Protein AF-H0QXB8-F1 (afdb_monomer)

Foldseek 3Di:
DDKDFLQPQDLQDNVPDRDPDLQGIWDDDPVLVCCVVPHLKHKDWDQDPVRDTWIWIAHPVRDIDTDPTHSCCVVPVVCVPDDDDDPPPPDDDPNDPPDPDDPDDDPVRVSSVVRVVVRVVNVVVVVVCCVVCVPVVVVVVVVVVVVVVVDDDDD

Nearest PDB structures (foldseek):
  2x5c-assembly2_B  TM=6.690E-01  e=2.279E+00  Pyrobaculum spherical virus
  7tdz-assembly1_r  TM=3.781E-01  e=2.580E+00  Xenopus laevis

Structure (mmCIF, N/CA/C/O backbone):
data_AF-H0QXB8-F1
#
_entry.id   AF-H0QXB8-F1
#
loop_
_atom_site.group_PDB
_atom_site.id
_atom_site.type_symbol
_atom_site.label_atom_id
_atom_site.label_alt_id
_atom_site.label_comp_id
_atom_site.label_asym_id
_atom_site.label_entity_id
_atom_site.label_seq_id
_atom_site.pdbx_PDB_ins_code
_atom_site.Cartn_x
_atom_site.Cartn_y
_atom_site.Cartn_z
_atom_site.occupancy
_atom_site.B_iso_or_equiv
_atom_site.auth_seq_id
_atom_site.auth_comp_id
_atom_site.auth_asym_id
_atom_site.auth_atom_id
_atom_site.pdbx_PDB_model_num
ATOM 1 N N . CYS A 1 1 ? -0.992 -18.127 2.510 1.00 77.44 1 CYS A N 1
ATOM 2 C CA . CYS A 1 1 ? -0.711 -16.681 2.431 1.00 77.44 1 CYS A CA 1
ATOM 3 C C . CYS A 1 1 ? 0.101 -16.424 1.177 1.00 77.44 1 CYS A C 1
ATOM 5 O O . CYS A 1 1 ? 0.873 -17.300 0.806 1.00 77.44 1 CYS A O 1
ATOM 7 N N . ASP A 1 2 ? -0.077 -15.262 0.561 1.00 85.81 2 ASP A N 1
ATOM 8 C CA . ASP A 1 2 ? 0.661 -14.831 -0.625 1.00 85.81 2 ASP A CA 1
ATOM 9 C C . ASP A 1 2 ? 1.580 -13.664 -0.229 1.00 85.81 2 ASP A C 1
ATOM 11 O O . ASP A 1 2 ? 1.180 -12.802 0.557 1.00 85.81 2 ASP A O 1
ATOM 15 N N . LEU A 1 3 ? 2.820 -13.658 -0.720 1.00 86.38 3 LEU A N 1
ATOM 16 C CA . LEU A 1 3 ? 3.780 -12.584 -0.465 1.00 86.38 3 LEU 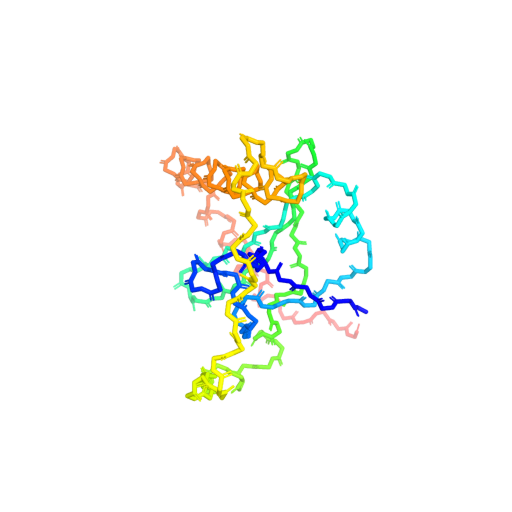A CA 1
ATOM 17 C C . LEU A 1 3 ? 3.606 -11.485 -1.515 1.00 86.38 3 LEU A C 1
ATOM 19 O O . LEU A 1 3 ? 3.570 -11.785 -2.707 1.00 86.38 3 LEU A O 1
ATOM 23 N N . ASP A 1 4 ? 3.510 -10.234 -1.077 1.00 87.44 4 ASP A N 1
ATOM 24 C CA . ASP A 1 4 ? 3.253 -9.097 -1.963 1.00 87.44 4 ASP A CA 1
ATOM 25 C C . ASP A 1 4 ? 3.884 -7.809 -1.406 1.00 87.44 4 ASP A C 1
ATOM 27 O O . ASP A 1 4 ? 4.178 -7.719 -0.209 1.00 87.44 4 ASP A O 1
ATOM 31 N N . HIS A 1 5 ? 4.099 -6.812 -2.268 1.00 90.44 5 HIS A N 1
ATOM 32 C CA . HIS A 1 5 ? 4.717 -5.538 -1.892 1.00 90.44 5 HIS A CA 1
ATOM 33 C C . HIS A 1 5 ? 3.706 -4.555 -1.306 1.00 90.44 5 HIS A C 1
ATOM 35 O O . HIS A 1 5 ? 2.639 -4.388 -1.878 1.00 90.44 5 HIS A O 1
ATOM 41 N N . TRP A 1 6 ? 4.024 -3.819 -0.244 1.00 88.19 6 TRP A N 1
ATOM 42 C CA . TRP A 1 6 ? 3.171 -2.730 0.259 1.00 88.19 6 TRP A CA 1
ATOM 43 C C . TRP A 1 6 ? 3.150 -1.531 -0.697 1.00 88.19 6 TRP A C 1
ATOM 45 O O . TRP A 1 6 ? 2.091 -0.973 -0.979 1.00 88.19 6 TRP A O 1
ATOM 55 N N . ILE A 1 7 ? 4.316 -1.172 -1.234 1.00 90.56 7 ILE A N 1
ATOM 56 C CA . ILE A 1 7 ? 4.506 -0.201 -2.312 1.00 90.56 7 ILE A CA 1
ATOM 57 C C . ILE A 1 7 ? 4.919 -0.976 -3.555 1.00 90.56 7 ILE A C 1
ATOM 59 O O . ILE A 1 7 ? 5.926 -1.684 -3.543 1.00 90.56 7 ILE A O 1
ATOM 63 N N . GLU A 1 8 ? 4.150 -0.846 -4.630 1.00 91.19 8 GLU A N 1
ATOM 64 C CA . GLU A 1 8 ? 4.396 -1.595 -5.855 1.00 91.19 8 GLU A CA 1
ATOM 65 C C . GLU A 1 8 ? 5.772 -1.283 -6.473 1.00 91.19 8 GLU A C 1
ATOM 67 O O . GLU A 1 8 ? 6.172 -0.122 -6.561 1.00 91.19 8 GLU A O 1
ATOM 72 N N . PHE A 1 9 ? 6.476 -2.323 -6.936 1.00 88.75 9 PHE A N 1
ATOM 73 C CA . PHE A 1 9 ? 7.768 -2.195 -7.618 1.00 88.75 9 PHE A CA 1
ATOM 74 C C . PHE A 1 9 ? 7.635 -1.426 -8.941 1.00 88.75 9 PHE A C 1
ATOM 76 O O . PHE A 1 9 ? 6.765 -1.730 -9.767 1.00 88.75 9 PHE A O 1
ATOM 83 N N . ASP A 1 10 ? 8.522 -0.454 -9.167 1.00 85.75 10 ASP A N 1
ATOM 84 C CA . ASP A 1 10 ? 8.604 0.272 -10.434 1.00 85.75 10 ASP A CA 1
ATOM 85 C C . ASP A 1 10 ? 9.568 -0.438 -11.400 1.00 85.75 10 ASP A C 1
ATOM 87 O O . ASP A 1 10 ? 10.783 -0.478 -11.213 1.00 85.75 10 ASP A O 1
ATOM 91 N N . HIS A 1 11 ? 9.005 -1.033 -12.453 1.00 82.56 11 HIS A N 1
ATOM 92 C CA . HIS A 1 11 ? 9.776 -1.718 -13.492 1.00 82.56 11 HIS A CA 1
ATOM 93 C C . HIS A 1 11 ? 10.409 -0.772 -14.522 1.00 82.56 11 HIS A C 1
ATOM 95 O O . HIS A 1 11 ? 11.271 -1.218 -15.280 1.00 82.56 11 HIS A O 1
ATOM 101 N N . ALA A 1 12 ? 9.965 0.485 -14.599 1.00 80.75 12 ALA A N 1
ATOM 102 C CA . ALA A 1 12 ? 10.520 1.485 -15.505 1.00 80.75 12 ALA A CA 1
ATOM 103 C C . ALA A 1 12 ? 11.731 2.187 -14.880 1.00 80.75 12 ALA A C 1
ATOM 105 O O . ALA A 1 12 ? 12.730 2.398 -15.563 1.00 80.75 12 ALA A O 1
ATOM 106 N N . ASP A 1 13 ? 11.661 2.481 -13.582 1.00 80.75 13 ASP A N 1
ATOM 107 C CA . ASP A 1 13 ? 12.787 2.973 -12.794 1.00 80.75 13 ASP A CA 1
ATOM 108 C C . ASP A 1 13 ? 12.941 2.134 -11.526 1.00 80.75 13 ASP A C 1
ATOM 110 O O . ASP A 1 13 ? 12.346 2.399 -10.482 1.00 80.75 13 ASP A O 1
ATOM 114 N N . THR A 1 14 ? 13.810 1.127 -11.602 1.00 80.44 14 THR A N 1
ATOM 115 C CA . THR A 1 14 ? 14.072 0.225 -10.478 1.00 80.44 14 THR A CA 1
ATOM 116 C C . THR A 1 14 ? 14.763 0.911 -9.298 1.00 80.44 14 THR A C 1
ATOM 118 O O . THR A 1 14 ? 15.054 0.236 -8.320 1.00 80.44 14 THR A O 1
ATOM 121 N N . SER A 1 15 ? 15.087 2.204 -9.374 1.00 78.62 15 SER A N 1
ATOM 122 C CA . SER A 1 15 ? 15.600 2.995 -8.252 1.00 78.62 15 SER A CA 1
ATOM 123 C C . SER A 1 15 ? 14.541 3.903 -7.612 1.00 78.62 15 SER A C 1
ATOM 125 O O . SER A 1 15 ? 14.733 4.340 -6.479 1.00 78.62 15 SER A O 1
ATOM 127 N N . ALA A 1 16 ? 13.405 4.135 -8.282 1.00 74.19 16 ALA A N 1
ATOM 128 C CA . ALA A 1 16 ? 12.376 5.088 -7.857 1.00 74.19 16 ALA A CA 1
ATOM 129 C C . ALA A 1 16 ? 11.462 4.596 -6.718 1.00 74.19 16 ALA A C 1
ATOM 131 O O . ALA A 1 16 ? 10.704 5.390 -6.158 1.00 74.19 16 ALA A O 1
ATOM 132 N N . GLY A 1 17 ? 11.524 3.315 -6.335 1.00 72.62 17 GLY A N 1
ATOM 133 C CA . GLY A 1 17 ? 10.807 2.797 -5.166 1.00 72.62 17 GLY A CA 1
ATOM 134 C C . GLY A 1 17 ? 10.290 1.369 -5.316 1.00 72.62 17 GLY A C 1
ATOM 135 O O . GLY A 1 17 ? 10.612 0.663 -6.272 1.00 72.62 17 GLY A O 1
ATOM 136 N N . GLY A 1 18 ? 9.522 0.931 -4.315 1.00 84.75 18 GLY A N 1
ATOM 137 C CA . GLY A 1 18 ? 8.836 -0.362 -4.315 1.00 84.75 18 GLY A CA 1
ATOM 138 C C . GLY A 1 18 ? 9.755 -1.584 -4.307 1.00 84.75 18 GLY A C 1
ATOM 139 O O . GLY A 1 18 ? 9.348 -2.650 -4.760 1.00 84.75 18 GLY A O 1
ATOM 140 N N . GLN A 1 19 ? 10.993 -1.444 -3.824 1.00 85.56 19 GLN A N 1
ATOM 141 C CA . GLN A 1 19 ? 11.985 -2.516 -3.857 1.00 85.56 19 GLN A CA 1
ATOM 142 C C . GLN A 1 19 ? 11.507 -3.782 -3.152 1.00 85.56 19 GLN A C 1
ATOM 144 O O . GLN A 1 19 ? 10.666 -3.768 -2.256 1.00 85.56 19 GLN A O 1
ATOM 149 N N . THR A 1 20 ? 12.058 -4.907 -3.591 1.00 83.88 20 THR A N 1
ATOM 150 C CA . THR A 1 20 ? 11.850 -6.182 -2.908 1.00 83.88 20 THR A CA 1
ATOM 151 C C . THR A 1 20 ? 12.781 -6.227 -1.703 1.00 83.88 20 THR A C 1
ATOM 153 O O . THR A 1 20 ? 13.891 -6.746 -1.782 1.00 83.88 20 THR A O 1
ATOM 156 N N . ASP A 1 21 ? 12.334 -5.633 -0.602 1.00 77.69 21 ASP A N 1
ATOM 157 C CA . ASP A 1 21 ? 13.028 -5.611 0.682 1.00 77.69 21 ASP A C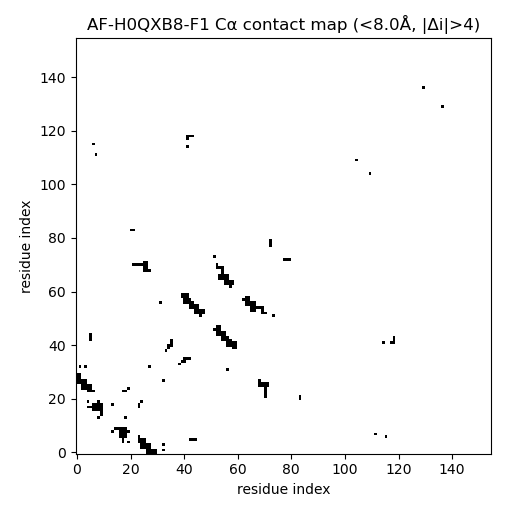A 1
ATOM 158 C C . ASP A 1 21 ? 12.065 -6.012 1.818 1.00 77.69 21 ASP A C 1
ATOM 160 O O . ASP A 1 21 ? 10.846 -5.971 1.637 1.00 77.69 21 ASP A O 1
ATOM 164 N N . PRO A 1 22 ? 12.567 -6.423 2.994 1.00 74.62 22 PRO A N 1
ATOM 165 C CA . PRO A 1 22 ? 11.708 -6.912 4.074 1.00 74.62 22 PRO A CA 1
ATOM 166 C C . PRO A 1 22 ? 10.721 -5.883 4.627 1.00 74.62 22 PRO A C 1
ATOM 168 O O . PRO A 1 22 ? 9.700 -6.274 5.181 1.00 74.62 22 PRO A O 1
ATOM 171 N N . GLY A 1 23 ? 11.024 -4.587 4.526 1.00 76.81 23 GLY A N 1
ATOM 172 C CA . GLY A 1 23 ? 10.129 -3.521 4.970 1.00 76.81 23 GLY A CA 1
ATOM 173 C C . GLY A 1 23 ? 9.001 -3.265 3.974 1.00 76.81 23 GLY A C 1
ATOM 174 O O . GLY A 1 23 ? 7.911 -2.853 4.367 1.00 76.81 23 GLY A O 1
ATOM 175 N N . ASN A 1 24 ? 9.242 -3.550 2.695 1.00 84.25 24 ASN A N 1
ATOM 176 C CA . ASN A 1 24 ? 8.253 -3.403 1.640 1.00 84.25 24 ASN A CA 1
ATOM 177 C C . ASN A 1 24 ? 7.510 -4.705 1.296 1.00 84.25 24 ASN A C 1
ATOM 179 O O . ASN A 1 24 ? 6.561 -4.660 0.524 1.00 84.25 24 ASN A O 1
ATOM 183 N N . LEU A 1 25 ? 7.869 -5.850 1.875 1.00 84.56 25 LEU A N 1
ATOM 184 C CA . LEU A 1 25 ? 7.161 -7.117 1.683 1.00 84.56 25 LEU A CA 1
ATOM 185 C C . LEU A 1 25 ? 6.232 -7.439 2.858 1.00 84.56 25 LEU A C 1
ATOM 187 O O . LEU A 1 25 ? 6.514 -7.137 4.016 1.00 84.56 25 LEU A O 1
ATOM 191 N N . GLY A 1 26 ? 5.107 -8.088 2.569 1.00 82.38 26 GLY A N 1
ATOM 192 C CA . GLY A 1 26 ? 4.175 -8.542 3.594 1.00 82.38 26 GLY A CA 1
ATOM 193 C C . GLY A 1 26 ? 3.401 -9.776 3.167 1.00 82.38 26 GLY A C 1
ATOM 194 O O . GLY A 1 26 ? 3.006 -9.911 2.008 1.00 82.38 26 GLY A O 1
ATOM 195 N N . ALA A 1 27 ? 3.168 -10.680 4.118 1.00 83.25 27 ALA A N 1
ATOM 196 C CA . ALA A 1 27 ? 2.282 -11.810 3.903 1.00 83.25 27 ALA A CA 1
ATOM 197 C C . ALA A 1 27 ? 0.832 -11.321 3.935 1.00 83.25 27 ALA A C 1
ATOM 199 O O . ALA A 1 27 ? 0.375 -10.745 4.919 1.00 83.25 27 ALA A O 1
ATOM 200 N N . LYS A 1 28 ? 0.095 -11.579 2.860 1.00 83.81 28 LYS A N 1
ATOM 201 C CA . LYS A 1 28 ? -1.333 -11.290 2.767 1.00 83.81 28 LYS A CA 1
ATOM 202 C C . LYS A 1 28 ? -2.106 -12.596 2.771 1.00 83.81 28 LYS A C 1
ATOM 204 O O . LYS A 1 28 ? -1.671 -13.606 2.205 1.00 83.81 28 LYS A O 1
ATOM 209 N N . ASP A 1 29 ? -3.271 -12.599 3.407 1.00 85.06 29 ASP A N 1
ATOM 210 C CA . ASP A 1 29 ? -4.219 -13.671 3.146 1.00 85.06 29 ASP A CA 1
ATOM 211 C C . ASP A 1 29 ? -4.683 -13.597 1.678 1.00 85.06 29 ASP A C 1
ATOM 213 O O . ASP A 1 29 ? -4.547 -12.578 0.990 1.00 85.06 29 ASP A O 1
ATOM 217 N N . ARG A 1 30 ? -5.210 -14.712 1.171 1.00 89.00 30 ARG A N 1
ATOM 218 C CA . ARG A 1 30 ? -5.569 -14.823 -0.245 1.00 89.00 30 ARG A CA 1
ATOM 219 C C . ARG A 1 30 ? -6.720 -13.893 -0.634 1.00 89.00 30 ARG A C 1
ATOM 221 O O . ARG A 1 30 ? -6.803 -13.470 -1.785 1.00 89.00 30 ARG A O 1
ATOM 228 N N . PHE A 1 31 ? -7.606 -13.570 0.305 1.00 90.19 31 PHE A N 1
ATOM 229 C CA . PHE A 1 31 ? -8.716 -12.660 0.064 1.00 90.19 31 PHE A CA 1
ATOM 230 C C . PHE A 1 31 ? -8.205 -11.226 -0.106 1.00 90.19 31 PHE A C 1
ATOM 232 O O . PHE A 1 31 ? -8.471 -10.605 -1.137 1.00 90.19 31 PHE A O 1
ATOM 239 N N . ALA A 1 32 ? -7.413 -10.734 0.845 1.00 86.44 32 ALA A N 1
ATOM 240 C CA . ALA A 1 32 ? -6.811 -9.409 0.814 1.00 86.44 32 ALA A CA 1
ATOM 241 C C . ALA A 1 32 ? -5.901 -9.236 -0.409 1.00 86.44 32 ALA A C 1
ATOM 243 O O . ALA A 1 32 ? -5.996 -8.227 -1.113 1.00 86.44 32 ALA A O 1
ATOM 244 N N . HIS A 1 33 ? -5.088 -10.250 -0.728 1.00 90.12 33 HIS A N 1
ATOM 245 C CA . HIS A 1 33 ? -4.257 -10.238 -1.929 1.00 90.12 33 HIS A CA 1
ATOM 246 C C . HIS A 1 33 ? -5.105 -10.123 -3.204 1.00 90.12 33 HIS A C 1
ATOM 248 O O . HIS A 1 33 ? -4.844 -9.260 -4.037 1.00 90.12 33 HIS A O 1
ATOM 254 N N . ASN A 1 34 ? -6.178 -10.908 -3.344 1.00 93.06 34 ASN A N 1
ATOM 255 C CA . ASN A 1 34 ? -7.047 -10.826 -4.519 1.00 93.06 34 ASN A CA 1
ATOM 256 C C . ASN A 1 34 ? -7.766 -9.477 -4.635 1.00 93.06 34 ASN A C 1
ATOM 258 O O . ASN A 1 34 ? -7.845 -8.926 -5.734 1.00 93.06 34 ASN A O 1
ATOM 262 N N . ARG A 1 35 ? -8.279 -8.936 -3.522 1.00 93.38 35 ARG A N 1
ATOM 263 C CA . ARG A 1 35 ? -8.974 -7.640 -3.503 1.00 93.38 35 ARG A CA 1
ATOM 264 C C . ARG A 1 35 ? -8.053 -6.485 -3.852 1.00 93.38 35 ARG A C 1
ATOM 266 O O . ARG A 1 35 ? -8.472 -5.587 -4.577 1.00 93.38 35 ARG A O 1
ATOM 273 N N . LYS A 1 36 ? -6.795 -6.544 -3.423 1.00 88.06 36 LYS A N 1
ATOM 274 C CA . LYS A 1 36 ? -5.767 -5.626 -3.894 1.00 88.06 36 LYS A CA 1
ATOM 275 C C . LYS A 1 36 ? -5.461 -5.887 -5.366 1.00 88.06 36 LYS A C 1
ATOM 277 O O . LYS A 1 36 ? -5.678 -5.022 -6.198 1.00 88.06 36 LYS A O 1
ATOM 282 N N . THR A 1 37 ? -4.973 -7.056 -5.755 1.00 89.12 37 THR A N 1
ATOM 283 C CA . THR A 1 37 ? -4.442 -7.274 -7.112 1.00 89.12 37 THR A CA 1
ATOM 284 C C . THR A 1 37 ? -5.490 -7.084 -8.206 1.00 89.12 37 THR A C 1
ATOM 286 O O . THR A 1 37 ? -5.194 -6.462 -9.230 1.00 89.12 37 THR A O 1
ATOM 289 N N . HIS A 1 38 ? -6.727 -7.518 -7.977 1.00 90.25 38 HIS A N 1
ATOM 290 C CA . HIS A 1 38 ? -7.787 -7.517 -8.989 1.00 90.25 38 HIS A CA 1
ATOM 291 C C . HIS A 1 38 ? -8.901 -6.499 -8.730 1.00 90.25 38 HIS A C 1
ATOM 293 O O . HIS A 1 38 ? -9.674 -6.226 -9.642 1.00 90.25 38 HIS A O 1
ATOM 299 N N . GLY A 1 39 ? -8.979 -5.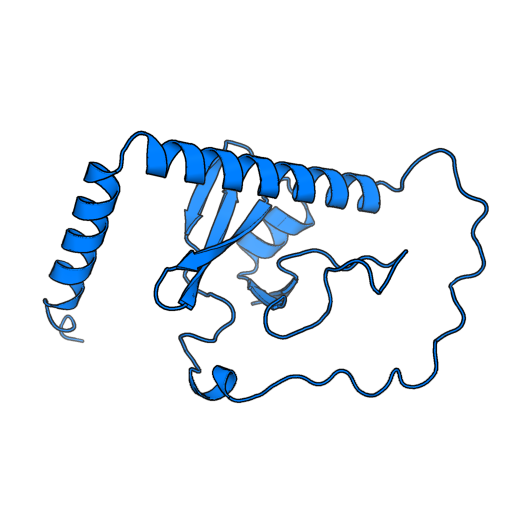926 -7.529 1.00 91.31 39 GLY A N 1
ATOM 300 C CA . GLY A 1 39 ? -9.943 -4.883 -7.187 1.00 91.31 39 GLY A CA 1
ATOM 301 C C . GLY A 1 39 ? -9.288 -3.525 -6.947 1.00 91.31 39 GLY A C 1
ATOM 302 O O . GLY A 1 39 ? -8.143 -3.270 -7.346 1.00 91.31 39 GLY A O 1
ATOM 303 N N . ASP A 1 40 ? -10.043 -2.666 -6.266 1.00 91.94 40 ASP A N 1
ATOM 304 C CA . ASP A 1 40 ? -9.656 -1.284 -5.980 1.00 91.94 40 ASP A CA 1
ATOM 305 C C . ASP A 1 40 ? -9.203 -1.041 -4.547 1.00 91.94 40 ASP A C 1
ATOM 307 O O . ASP A 1 40 ? -8.914 0.098 -4.196 1.00 91.94 40 ASP A O 1
ATOM 311 N N . TRP A 1 41 ? -9.060 -2.101 -3.750 1.00 93.56 41 TRP A N 1
ATOM 312 C CA . TRP A 1 41 ? -8.531 -1.972 -2.400 1.00 93.56 41 TRP A CA 1
ATOM 313 C C . TRP A 1 41 ? -7.087 -1.471 -2.423 1.00 93.56 41 TRP A C 1
ATOM 315 O O . TRP A 1 41 ? -6.292 -1.827 -3.306 1.00 93.56 41 TRP A O 1
ATOM 325 N N . VAL A 1 42 ? -6.757 -0.673 -1.414 1.00 93.88 42 VAL A N 1
ATOM 326 C CA . VAL A 1 42 ? -5.426 -0.113 -1.191 1.00 93.88 42 VAL A CA 1
ATOM 327 C C . VAL A 1 42 ? -4.935 -0.557 0.175 1.00 93.88 42 VAL A C 1
ATOM 329 O O . VAL A 1 42 ? -5.639 -0.430 1.168 1.00 93.88 42 VAL A O 1
ATOM 332 N N . ASP A 1 43 ? -3.726 -1.090 0.233 1.00 92.19 43 ASP A N 1
ATOM 333 C CA . ASP A 1 43 ? -3.042 -1.422 1.473 1.00 92.19 43 ASP A CA 1
ATOM 334 C C . ASP A 1 43 ? -2.067 -0.315 1.880 1.00 92.19 43 ASP A C 1
ATOM 336 O O . ASP A 1 43 ? -1.539 0.404 1.034 1.00 92.19 43 ASP A O 1
ATOM 340 N N . ASP A 1 44 ? -1.819 -0.164 3.175 1.00 91.06 44 ASP A N 1
ATOM 341 C CA . ASP A 1 44 ? -0.828 0.773 3.701 1.00 91.06 44 ASP A CA 1
ATOM 342 C C . ASP A 1 44 ? -0.240 0.249 5.017 1.00 91.06 44 ASP A C 1
ATOM 344 O O . ASP A 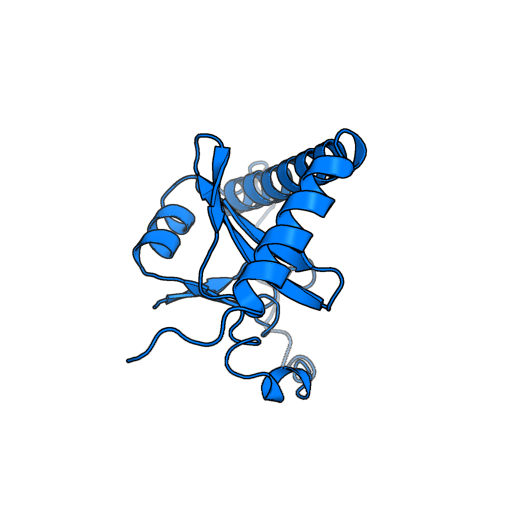1 44 ? -0.812 -0.634 5.658 1.00 91.06 44 ASP A O 1
ATOM 348 N N . LEU A 1 45 ? 0.896 0.810 5.422 1.00 88.06 45 LEU A N 1
ATOM 349 C CA . LEU A 1 45 ? 1.538 0.538 6.701 1.00 88.06 45 LEU A CA 1
ATOM 350 C C . LEU A 1 45 ? 1.502 1.797 7.563 1.00 88.06 45 LEU A C 1
ATOM 352 O O . LEU A 1 45 ? 2.002 2.852 7.173 1.00 88.06 45 LEU A O 1
ATOM 356 N N . ILE A 1 46 ? 0.919 1.681 8.751 1.00 85.94 46 ILE A N 1
ATOM 357 C CA . ILE A 1 46 ? 0.984 2.708 9.784 1.00 85.94 46 ILE A CA 1
ATOM 358 C C . ILE A 1 46 ? 2.178 2.382 10.674 1.00 85.94 46 ILE A C 1
ATOM 360 O O . ILE A 1 46 ? 2.221 1.322 11.290 1.00 85.94 46 ILE A O 1
ATOM 364 N N . VAL A 1 47 ? 3.144 3.295 10.735 1.00 82.81 47 VAL A N 1
ATOM 365 C CA . VAL A 1 47 ? 4.236 3.220 11.708 1.00 82.81 47 VAL A CA 1
ATOM 366 C C . VAL A 1 47 ? 3.773 3.925 12.975 1.00 82.81 47 VAL A C 1
ATOM 368 O O . VAL A 1 47 ? 3.490 5.123 12.954 1.00 82.81 47 VAL A O 1
ATOM 371 N N . GLU A 1 48 ? 3.657 3.167 14.053 1.00 81.31 48 GLU A N 1
ATOM 372 C CA . GLU A 1 48 ? 3.291 3.668 15.372 1.00 81.31 48 GLU A CA 1
ATOM 373 C C . GLU A 1 48 ? 4.499 4.334 16.063 1.00 81.31 48 GLU A C 1
ATOM 375 O O . GLU A 1 48 ? 5.649 4.107 15.664 1.00 81.31 48 GLU A O 1
ATOM 380 N N . PRO A 1 49 ? 4.285 5.170 17.099 1.00 79.94 49 PRO A N 1
ATOM 381 C CA . PRO A 1 49 ? 5.370 5.882 17.783 1.00 79.94 49 PRO A CA 1
ATOM 382 C C . PRO A 1 49 ? 6.444 4.980 18.409 1.00 79.94 49 PRO A C 1
ATOM 384 O O . PRO A 1 49 ? 7.594 5.393 18.542 1.00 79.94 49 PRO A O 1
ATOM 387 N N . ASP A 1 50 ? 6.086 3.754 18.786 1.00 76.25 50 ASP A N 1
ATOM 388 C CA . ASP A 1 50 ? 6.990 2.725 19.317 1.00 76.25 50 ASP A CA 1
ATOM 389 C C . ASP A 1 50 ? 7.756 1.959 18.213 1.00 76.25 50 ASP A C 1
ATOM 391 O O . ASP A 1 50 ? 8.550 1.050 18.483 1.00 76.25 50 ASP A O 1
ATOM 395 N N . GLY A 1 51 ? 7.537 2.333 16.949 1.00 73.19 51 GLY A N 1
ATOM 396 C CA . GLY A 1 51 ? 8.124 1.699 15.778 1.00 73.19 51 GLY A CA 1
ATOM 397 C C . GLY A 1 51 ? 7.477 0.366 15.404 1.00 73.19 51 GLY A C 1
ATOM 398 O O . GLY A 1 51 ? 8.060 -0.357 14.589 1.00 73.19 51 GLY A O 1
ATOM 399 N N . HIS A 1 52 ? 6.327 0.016 15.989 1.00 75.56 52 HIS A N 1
ATOM 400 C CA . HIS A 1 52 ? 5.485 -1.076 15.512 1.00 75.56 52 HIS A CA 1
ATOM 401 C C . HIS A 1 52 ? 4.845 -0.689 14.176 1.00 75.56 52 HIS A C 1
ATOM 403 O O . HIS A 1 52 ? 4.484 0.467 13.950 1.00 75.56 52 HIS A O 1
ATOM 409 N N . VAL A 1 53 ? 4.707 -1.654 13.266 1.00 79.19 53 VAL A N 1
ATOM 410 C CA . VAL A 1 53 ? 4.133 -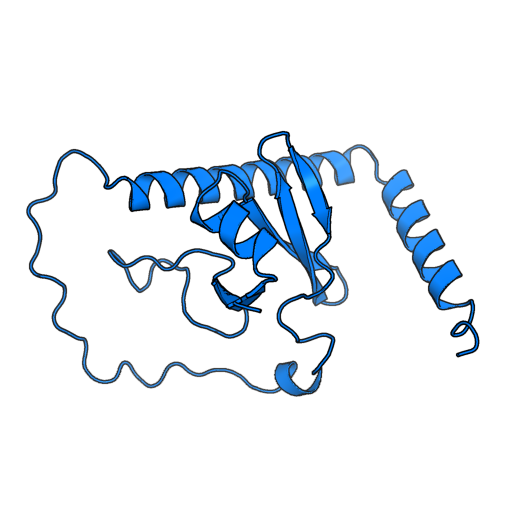1.403 11.943 1.00 79.19 53 VAL A CA 1
ATOM 411 C C . VAL A 1 53 ? 2.810 -2.136 11.822 1.00 79.19 53 VAL A C 1
ATOM 413 O O . VAL A 1 53 ? 2.766 -3.358 11.709 1.00 79.19 53 VAL A O 1
ATOM 416 N N . ARG A 1 54 ? 1.720 -1.374 11.802 1.00 83.62 54 ARG A N 1
ATOM 417 C CA . ARG A 1 54 ? 0.362 -1.895 11.689 1.00 83.62 54 ARG A CA 1
ATOM 418 C C . ARG A 1 54 ? -0.129 -1.801 10.242 1.00 83.62 54 ARG A C 1
ATOM 420 O O . ARG A 1 54 ? -0.257 -0.695 9.711 1.00 83.62 54 ARG A O 1
ATOM 427 N N . PRO A 1 55 ? -0.403 -2.928 9.570 1.00 87.06 55 PRO A N 1
ATOM 428 C CA . PRO A 1 55 ? -0.946 -2.913 8.223 1.00 87.06 55 PRO A CA 1
ATOM 429 C C . PRO A 1 55 ? -2.433 -2.572 8.243 1.00 87.06 55 PRO A C 1
ATOM 431 O O . PRO A 1 55 ? -3.187 -3.007 9.114 1.00 87.06 55 PRO A O 1
ATOM 434 N N . ILE A 1 56 ? -2.870 -1.845 7.227 1.00 91.25 56 ILE A N 1
ATOM 435 C CA . ILE A 1 56 ? -4.281 -1.564 6.991 1.00 91.25 56 ILE A CA 1
ATOM 436 C C . ILE A 1 56 ? -4.643 -1.873 5.544 1.00 91.25 56 ILE A C 1
ATOM 438 O O . ILE A 1 56 ? -3.823 -1.744 4.634 1.00 91.25 56 ILE A O 1
ATOM 442 N N . PHE A 1 57 ? -5.898 -2.248 5.339 1.00 91.75 57 PHE A N 1
ATOM 443 C CA . PHE A 1 57 ? -6.530 -2.368 4.037 1.00 91.75 57 PHE A CA 1
ATOM 444 C C . PHE A 1 57 ? -7.691 -1.390 3.975 1.00 91.75 57 PHE A C 1
ATOM 446 O O . PHE A 1 57 ? -8.500 -1.303 4.892 1.00 91.75 57 PHE A O 1
ATOM 453 N N . ILE A 1 58 ? -7.768 -0.650 2.885 1.00 94.06 58 ILE A N 1
ATOM 454 C CA . ILE A 1 58 ? -8.781 0.361 2.646 1.00 94.06 58 ILE A CA 1
ATOM 455 C C . ILE A 1 58 ? -9.610 -0.154 1.485 1.00 94.06 58 ILE A C 1
ATOM 457 O O . ILE A 1 58 ? -9.095 -0.401 0.391 1.00 94.06 58 ILE A O 1
ATOM 461 N N . THR A 1 59 ? -10.882 -0.405 1.763 1.00 92.56 59 THR A N 1
ATOM 462 C CA . THR A 1 59 ? -11.836 -0.864 0.754 1.00 92.56 59 THR A CA 1
ATOM 463 C C . THR A 1 59 ? -12.132 0.247 -0.255 1.00 92.56 59 THR A C 1
ATOM 465 O O . THR A 1 59 ? -11.849 1.416 0.002 1.00 92.56 59 THR A O 1
ATOM 468 N N . SER A 1 60 ? -12.753 -0.097 -1.386 1.00 89.25 60 SER A N 1
ATOM 469 C CA . SER A 1 60 ? -13.213 0.892 -2.375 1.00 89.25 60 SER A CA 1
ATOM 470 C C . SER A 1 60 ? -14.159 1.941 -1.786 1.00 89.25 60 SER A C 1
ATOM 472 O O . SER A 1 60 ? -14.184 3.074 -2.255 1.00 89.25 60 SER A O 1
ATOM 474 N N . ASP A 1 61 ? -14.898 1.569 -0.741 1.00 89.00 61 ASP A N 1
ATOM 475 C CA . ASP A 1 61 ? -15.886 2.425 -0.085 1.00 89.00 61 ASP A CA 1
ATOM 476 C C . ASP A 1 61 ? -15.263 3.227 1.074 1.00 89.00 61 ASP A C 1
ATOM 478 O O . ASP A 1 61 ? -15.963 3.885 1.839 1.00 89.00 61 ASP A O 1
ATOM 482 N N . GLY A 1 62 ? -13.937 3.162 1.236 1.00 87.12 62 GLY A N 1
ATOM 483 C CA . GLY A 1 62 ? -13.192 3.903 2.253 1.00 87.12 62 GLY A CA 1
ATOM 484 C C . GLY A 1 62 ? -13.174 3.258 3.641 1.00 87.12 62 GLY A C 1
ATOM 485 O O . GLY A 1 62 ? -12.545 3.801 4.547 1.00 87.12 62 GLY A O 1
ATOM 486 N N . VAL A 1 63 ? -13.805 2.093 3.831 1.00 91.75 63 VAL A N 1
ATOM 487 C CA . VAL A 1 63 ? -13.721 1.350 5.102 1.00 91.75 63 VAL A CA 1
ATOM 488 C C . VAL A 1 63 ? -12.281 0.903 5.340 1.00 91.75 63 VAL A C 1
ATOM 490 O O . VAL A 1 63 ? -11.680 0.273 4.467 1.00 91.75 63 VAL A O 1
ATOM 493 N N . VAL A 1 64 ? -11.752 1.207 6.527 1.00 92.19 64 VAL A N 1
ATOM 494 C CA . VAL A 1 64 ? -10.424 0.781 6.977 1.00 92.19 64 VAL A CA 1
ATOM 495 C C . VAL A 1 64 ? -10.558 -0.519 7.761 1.00 92.19 64 VAL A C 1
ATOM 497 O O . VAL A 1 64 ? -11.281 -0.587 8.751 1.00 92.19 64 VAL A O 1
ATOM 500 N N . ILE A 1 65 ? -9.853 -1.547 7.310 1.00 89.62 65 ILE A N 1
ATOM 501 C CA . ILE A 1 65 ? -9.768 -2.862 7.938 1.00 89.62 65 ILE A CA 1
ATOM 502 C C . ILE A 1 65 ? -8.333 -3.044 8.411 1.00 89.62 65 ILE A C 1
ATOM 504 O O . ILE A 1 65 ? -7.388 -2.912 7.631 1.00 89.62 65 ILE A O 1
ATOM 508 N N . GLU A 1 66 ? -8.159 -3.362 9.685 1.00 85.50 66 GLU A N 1
ATOM 509 C CA . GLU A 1 66 ? -6.840 -3.637 10.240 1.00 85.50 66 GLU A CA 1
ATOM 510 C C . GLU A 1 66 ? -6.368 -5.031 9.831 1.00 85.50 66 GLU A C 1
ATOM 512 O O . GLU A 1 66 ? -7.091 -6.023 9.948 1.00 85.50 66 GLU A O 1
ATOM 517 N N . GLY A 1 67 ? -5.139 -5.113 9.328 1.00 74.81 67 GLY A N 1
ATOM 518 C CA . GLY A 1 67 ? -4.505 -6.392 9.069 1.00 74.81 67 GLY A CA 1
ATOM 519 C C . GLY A 1 67 ? -3.937 -6.966 10.365 1.00 74.81 67 GLY A C 1
ATOM 520 O O . GLY A 1 67 ? -3.174 -6.310 11.065 1.00 74.81 67 GLY A O 1
ATOM 521 N N . ARG A 1 68 ? -4.252 -8.230 10.657 1.00 65.25 68 ARG A N 1
ATOM 522 C CA . ARG A 1 68 ? -3.694 -8.965 11.808 1.00 65.25 68 ARG A CA 1
ATOM 523 C C . ARG A 1 68 ? -2.231 -9.399 11.632 1.00 65.25 68 ARG A C 1
ATOM 525 O O . ARG A 1 68 ? -1.634 -9.890 12.581 1.00 65.25 68 ARG A O 1
ATOM 532 N N . ALA A 1 69 ? -1.668 -9.267 10.430 1.00 57.12 69 ALA A N 1
ATOM 533 C CA . ALA A 1 69 ? -0.322 -9.723 10.094 1.00 57.12 69 ALA A CA 1
ATOM 534 C C . ALA A 1 69 ? 0.459 -8.601 9.398 1.00 57.12 69 ALA A C 1
ATOM 536 O O . ALA A 1 69 ? 0.266 -8.353 8.207 1.00 57.12 69 ALA A O 1
ATOM 537 N N . GLY A 1 70 ? 1.309 -7.902 10.158 1.00 61.59 70 GLY A N 1
ATOM 538 C CA . GLY A 1 70 ? 2.277 -6.930 9.642 1.00 61.59 70 GLY A CA 1
ATOM 539 C C . GLY A 1 70 ? 3.396 -7.583 8.818 1.00 61.59 70 GLY A C 1
ATOM 540 O O . GLY A 1 70 ? 3.254 -8.719 8.358 1.00 61.59 70 GLY A O 1
ATOM 541 N N . PRO A 1 71 ? 4.556 -6.923 8.650 1.00 63.62 71 PRO A N 1
ATOM 542 C CA . PRO A 1 71 ? 5.728 -7.487 7.959 1.00 63.62 71 PRO A CA 1
ATOM 543 C C . PRO A 1 71 ? 6.365 -8.704 8.677 1.00 63.62 71 PRO A C 1
ATOM 545 O O . PRO A 1 71 ? 7.502 -9.073 8.404 1.00 63.62 71 PRO A O 1
ATOM 548 N N . GLY A 1 72 ? 5.663 -9.336 9.626 1.00 65.12 72 GLY A N 1
ATOM 549 C CA . GLY A 1 72 ? 6.151 -10.457 10.432 1.00 65.12 72 GLY A CA 1
ATOM 550 C C . GLY A 1 72 ? 7.152 -10.057 11.520 1.00 65.12 72 GLY A C 1
ATOM 551 O O . GLY A 1 72 ? 7.609 -10.924 12.260 1.00 65.12 72 GLY A O 1
ATOM 552 N N . LEU A 1 73 ? 7.478 -8.766 11.650 1.00 65.25 73 LEU A N 1
ATOM 553 C CA . LEU A 1 73 ? 8.415 -8.259 12.660 1.00 65.25 73 LEU A CA 1
ATOM 554 C C . LEU A 1 73 ? 7.907 -8.454 14.092 1.00 65.25 73 LEU A C 1
ATOM 556 O O . LEU A 1 73 ? 8.722 -8.626 14.995 1.00 65.25 73 LEU A O 1
ATOM 560 N N . ASP A 1 74 ? 6.591 -8.488 14.284 1.00 63.66 74 ASP A N 1
ATOM 561 C CA . ASP A 1 74 ? 5.968 -8.674 15.600 1.00 63.66 74 ASP A CA 1
ATOM 562 C C . ASP A 1 74 ? 6.064 -10.138 16.049 1.00 63.66 74 ASP A C 1
ATOM 564 O O . ASP A 1 74 ? 6.270 -10.431 17.223 1.00 63.66 74 ASP A O 1
ATOM 568 N N . LEU A 1 75 ? 6.002 -11.068 15.088 1.00 68.50 75 LEU A N 1
ATOM 569 C CA . LEU A 1 75 ? 6.174 -12.506 15.317 1.00 68.50 75 LEU A CA 1
ATOM 570 C C . LEU A 1 75 ? 7.652 -12.894 15.447 1.00 68.50 75 LEU A C 1
ATOM 572 O O . LEU A 1 75 ? 7.998 -13.832 16.162 1.00 68.50 75 LEU A O 1
ATOM 576 N N . PHE A 1 76 ? 8.533 -12.172 14.753 1.00 73.38 76 PHE A N 1
ATOM 577 C CA . PHE A 1 76 ? 9.961 -12.460 14.694 1.00 73.38 76 PHE A CA 1
ATOM 578 C C . PHE A 1 76 ? 10.785 -11.193 14.973 1.00 73.38 76 PHE A C 1
ATOM 580 O O . PHE A 1 76 ? 11.484 -10.700 14.081 1.00 73.38 76 PHE A O 1
ATOM 587 N N . PRO A 1 77 ? 10.793 -10.678 16.219 1.00 69.44 77 PRO A N 1
ATOM 588 C CA . PRO A 1 77 ? 11.485 -9.430 16.565 1.00 69.44 77 PRO A CA 1
ATOM 589 C C . PRO A 1 77 ? 12.991 -9.483 16.273 1.00 69.44 77 PRO A C 1
ATOM 591 O O . PRO A 1 77 ? 13.622 -8.460 16.001 1.00 69.44 77 PRO A O 1
ATOM 594 N N . GLY A 1 78 ? 13.574 -10.687 16.245 1.00 71.25 78 GLY A N 1
ATOM 595 C CA . GLY A 1 78 ? 14.960 -10.917 15.850 1.00 71.25 78 GLY A CA 1
ATOM 596 C C . GLY A 1 78 ? 15.296 -10.476 14.420 1.00 71.25 78 GLY A C 1
ATOM 597 O O . GLY A 1 78 ? 16.468 -10.178 14.175 1.00 71.25 78 GLY A O 1
ATOM 598 N N . LEU A 1 79 ? 14.308 -10.380 13.517 1.00 70.50 79 LEU A N 1
ATOM 599 C CA . LEU A 1 79 ? 14.483 -9.890 12.144 1.00 70.50 79 LEU A CA 1
ATOM 600 C C . LEU A 1 79 ? 14.870 -8.407 12.094 1.00 70.50 79 LEU A C 1
ATOM 602 O O . LEU A 1 79 ? 15.598 -8.013 11.187 1.00 70.50 79 LEU A O 1
ATOM 606 N N . ARG A 1 80 ? 14.506 -7.607 13.110 1.00 70.38 80 ARG A N 1
ATOM 607 C CA . ARG A 1 80 ? 14.874 -6.178 13.210 1.00 70.38 80 ARG A CA 1
ATOM 608 C C . ARG A 1 80 ? 16.395 -5.950 13.253 1.00 70.38 80 ARG A C 1
ATOM 610 O O . ARG A 1 80 ? 16.857 -4.840 13.011 1.00 70.38 80 ARG A O 1
ATOM 617 N N . ARG A 1 81 ? 17.180 -6.987 13.572 1.00 73.00 81 ARG A N 1
ATOM 618 C CA . ARG A 1 81 ? 18.651 -6.934 13.654 1.00 73.00 81 ARG A CA 1
ATOM 619 C C . ARG A 1 81 ? 19.341 -7.101 12.302 1.00 73.00 81 ARG A C 1
ATOM 621 O O . ARG A 1 81 ? 20.509 -6.742 12.174 1.00 73.00 81 ARG A O 1
ATOM 628 N N . TYR A 1 82 ? 18.651 -7.662 11.314 1.00 67.44 82 TYR A N 1
ATOM 629 C CA . TYR A 1 82 ? 19.233 -7.923 10.006 1.00 67.44 82 TYR A CA 1
ATOM 630 C C . TYR A 1 82 ? 18.993 -6.725 9.094 1.00 67.44 82 TYR A C 1
ATOM 632 O O . TYR A 1 82 ? 17.858 -6.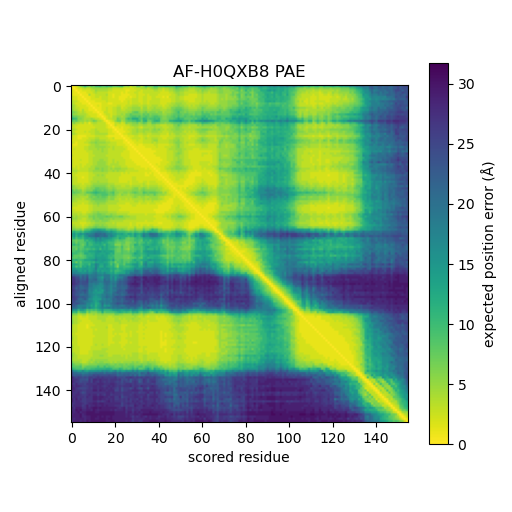312 8.869 1.00 67.44 82 TYR A O 1
ATOM 640 N N . ARG A 1 83 ? 20.075 -6.168 8.545 1.00 64.62 83 ARG A N 1
ATOM 641 C CA . ARG A 1 83 ? 19.991 -5.214 7.439 1.00 64.62 83 ARG A CA 1
ATOM 642 C C . ARG A 1 83 ? 20.136 -5.984 6.144 1.00 64.62 83 ARG A C 1
ATOM 644 O O . ARG A 1 83 ? 21.152 -6.641 5.927 1.00 64.62 83 ARG A O 1
ATOM 651 N N . PHE A 1 84 ? 19.130 -5.891 5.287 1.00 61.09 84 PHE A N 1
ATOM 652 C CA . PHE A 1 84 ? 19.250 -6.397 3.932 1.00 61.09 84 PHE A CA 1
ATOM 653 C C . PHE A 1 84 ? 20.104 -5.410 3.152 1.00 61.09 84 PHE A C 1
ATOM 655 O O . PHE A 1 84 ? 19.697 -4.283 2.881 1.00 61.09 84 PHE A O 1
ATOM 662 N N . VAL A 1 85 ? 21.329 -5.825 2.859 1.00 60.06 85 VAL A N 1
ATOM 663 C CA . VAL A 1 85 ? 22.209 -5.106 1.948 1.00 60.06 85 VAL A CA 1
ATOM 664 C C . VAL A 1 85 ? 21.888 -5.644 0.566 1.00 60.06 85 VAL A C 1
ATOM 666 O O . VAL A 1 85 ? 22.000 -6.849 0.336 1.00 60.06 85 VAL A O 1
ATOM 669 N N . SER A 1 86 ? 21.442 -4.772 -0.338 1.00 58.44 86 SER A N 1
ATOM 670 C CA . SER A 1 86 ? 21.346 -5.160 -1.742 1.00 58.44 86 SER A CA 1
ATOM 671 C C . SER A 1 86 ? 22.749 -5.587 -2.183 1.00 58.44 86 SER A C 1
ATOM 673 O O . SER A 1 86 ? 23.680 -4.803 -1.974 1.00 58.44 86 SER A O 1
ATOM 675 N N . PRO A 1 87 ? 22.950 -6.807 -2.716 1.00 55.62 87 PRO A N 1
ATOM 676 C CA . PRO A 1 87 ? 24.244 -7.159 -3.283 1.00 55.62 87 PRO A CA 1
ATOM 677 C C . PRO A 1 87 ? 24.597 -6.082 -4.312 1.00 55.62 87 PRO A C 1
ATOM 679 O O . PRO A 1 87 ? 23.727 -5.717 -5.107 1.00 55.62 87 PRO A O 1
ATOM 682 N N . GLU A 1 88 ? 25.822 -5.537 -4.256 1.00 58.88 88 GLU A N 1
ATOM 683 C CA . GLU A 1 88 ? 26.336 -4.578 -5.246 1.00 58.88 88 GLU A CA 1
ATOM 684 C C . GLU A 1 88 ? 25.866 -5.022 -6.622 1.00 58.88 88 GLU A C 1
ATOM 686 O O . GLU A 1 88 ? 26.230 -6.118 -7.043 1.00 58.88 88 GLU A O 1
ATOM 691 N N . ALA A 1 89 ? 24.968 -4.227 -7.223 1.00 55.06 89 ALA A N 1
ATOM 692 C CA . ALA A 1 89 ? 24.078 -4.628 -8.308 1.00 55.06 89 ALA A CA 1
ATOM 693 C C . ALA A 1 89 ? 24.752 -5.642 -9.237 1.00 55.06 89 ALA A C 1
ATOM 695 O O . ALA A 1 89 ? 25.533 -5.260 -10.110 1.00 55.06 89 ALA A O 1
ATOM 696 N N . ALA A 1 90 ? 24.491 -6.933 -9.000 1.00 46.31 90 ALA A N 1
ATOM 697 C CA . ALA A 1 90 ? 25.138 -8.014 -9.718 1.00 46.31 90 ALA A CA 1
ATOM 698 C C . ALA A 1 90 ? 24.741 -7.880 -11.185 1.00 46.31 90 ALA A C 1
ATOM 700 O O . ALA A 1 90 ? 23.626 -8.236 -11.549 1.00 46.31 90 ALA A O 1
ATOM 701 N N . VAL A 1 91 ? 25.645 -7.292 -11.976 1.00 50.66 91 VAL A N 1
ATOM 702 C CA . VAL A 1 91 ? 25.504 -6.953 -13.394 1.00 50.66 91 VAL A CA 1
ATOM 703 C C . VAL A 1 91 ? 24.182 -6.242 -13.680 1.00 50.66 91 VAL A C 1
ATOM 705 O O . VAL A 1 91 ? 23.144 -6.882 -13.831 1.00 50.66 91 VAL A O 1
ATOM 708 N N . ARG A 1 92 ? 24.223 -4.908 -13.828 1.00 52.41 92 ARG A N 1
ATOM 709 C CA . ARG A 1 92 ? 23.151 -4.131 -14.474 1.00 52.41 92 ARG A CA 1
ATOM 710 C C . ARG A 1 92 ? 22.629 -4.932 -15.670 1.00 52.41 92 ARG A C 1
ATOM 712 O O . ARG A 1 92 ? 23.289 -4.989 -16.709 1.00 52.41 92 ARG A O 1
ATOM 719 N N . ARG A 1 93 ? 21.470 -5.587 -15.526 1.00 54.41 93 ARG A N 1
ATOM 720 C CA . ARG A 1 93 ? 20.759 -6.129 -16.681 1.00 54.41 93 ARG A CA 1
ATOM 721 C C . ARG A 1 93 ? 20.585 -4.934 -17.603 1.00 54.41 93 ARG A C 1
ATOM 723 O O . ARG A 1 93 ? 20.219 -3.860 -17.120 1.00 54.41 93 ARG A O 1
ATOM 730 N N . LYS A 1 94 ? 20.952 -5.102 -18.880 1.00 51.16 94 LYS A N 1
ATOM 731 C CA . LYS A 1 94 ? 20.761 -4.075 -19.911 1.00 51.16 94 LYS A CA 1
ATOM 732 C C . LYS A 1 94 ? 19.403 -3.416 -19.644 1.00 51.16 94 LYS A C 1
ATOM 734 O O . LYS A 1 94 ? 18.442 -4.175 -19.462 1.00 51.16 94 LYS A O 1
ATOM 739 N N . PRO A 1 95 ? 19.326 -2.072 -19.562 1.00 53.16 95 PRO A N 1
ATOM 740 C CA . PRO A 1 95 ? 18.038 -1.404 -19.498 1.00 53.16 95 PRO A CA 1
ATOM 741 C C . PRO A 1 95 ? 17.144 -2.039 -20.565 1.00 53.16 95 PRO A C 1
ATOM 743 O O . PRO A 1 95 ? 17.664 -2.358 -21.645 1.00 53.16 95 PRO A O 1
ATOM 746 N N . PRO A 1 96 ? 15.857 -2.300 -20.276 1.00 54.84 96 PRO A N 1
ATOM 747 C CA . PRO A 1 96 ? 14.930 -2.691 -21.326 1.00 54.84 96 PRO A CA 1
ATOM 748 C C . PRO A 1 96 ? 15.159 -1.741 -22.502 1.00 54.84 96 PRO A C 1
ATOM 750 O O . PRO A 1 96 ? 15.298 -0.541 -22.258 1.00 54.84 96 PRO A O 1
ATOM 753 N N . GLU A 1 97 ? 15.283 -2.271 -23.726 1.00 59.91 97 GLU A N 1
ATOM 754 C CA . GLU A 1 97 ? 15.387 -1.446 -24.937 1.00 59.91 97 GLU A CA 1
ATOM 755 C C . GLU A 1 97 ? 14.447 -0.256 -24.796 1.00 59.91 97 GLU A C 1
ATOM 757 O O . GLU A 1 97 ? 13.285 -0.465 -24.428 1.00 59.91 97 GLU A O 1
ATOM 762 N N . GLU A 1 98 ? 14.972 0.959 -25.004 1.00 54.69 98 GLU A N 1
ATOM 763 C CA . GLU A 1 98 ? 14.210 2.200 -24.914 1.00 54.69 98 GLU A CA 1
ATOM 764 C C . GLU A 1 98 ? 12.965 2.050 -25.782 1.00 54.69 98 GLU A C 1
ATOM 766 O O . GLU A 1 98 ? 12.983 2.215 -27.002 1.00 54.69 98 GLU A O 1
ATOM 771 N N . ARG A 1 99 ? 11.857 1.664 -25.146 1.00 58.19 99 ARG A N 1
ATOM 772 C CA . ARG A 1 99 ? 10.567 1.639 -25.805 1.00 58.19 99 ARG A CA 1
ATOM 773 C C . ARG A 1 99 ? 10.299 3.091 -26.128 1.00 58.19 99 ARG A C 1
ATOM 775 O O . ARG A 1 99 ? 10.259 3.909 -25.210 1.00 58.19 99 ARG A O 1
ATOM 782 N N . THR A 1 100 ? 10.127 3.400 -27.412 1.00 59.56 100 THR A N 1
ATOM 783 C CA . THR A 1 100 ? 9.664 4.718 -27.849 1.00 59.56 100 THR A CA 1
ATOM 784 C C . THR A 1 100 ? 8.539 5.149 -26.916 1.00 59.56 100 THR A C 1
ATOM 786 O O . THR A 1 100 ? 7.556 4.403 -26.817 1.00 59.56 100 THR A O 1
ATOM 789 N N . PRO A 1 101 ? 8.692 6.269 -26.186 1.00 56.66 101 PRO A N 1
ATOM 790 C CA . PRO A 1 101 ? 7.749 6.649 -25.153 1.00 56.66 101 PRO A CA 1
ATOM 791 C C . PRO A 1 101 ? 6.375 6.783 -25.795 1.00 56.66 101 PRO A C 1
ATOM 793 O O . PRO A 1 101 ? 6.123 7.669 -26.614 1.00 56.66 101 PRO A O 1
ATOM 796 N N . THR A 1 102 ? 5.478 5.859 -25.466 1.00 59.69 102 THR A N 1
ATOM 797 C CA . THR A 1 102 ? 4.081 6.003 -25.841 1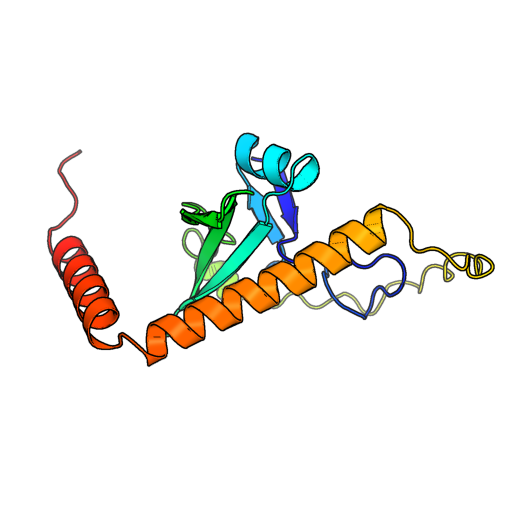.00 59.69 102 THR A CA 1
ATOM 798 C C . THR A 1 102 ? 3.538 7.189 -25.060 1.00 59.69 102 THR A C 1
ATOM 800 O O . THR A 1 102 ? 3.753 7.289 -23.854 1.00 59.69 102 THR A O 1
ATOM 803 N N . LYS A 1 103 ? 2.801 8.088 -25.723 1.00 62.97 103 LYS A N 1
ATOM 804 C CA . LYS A 1 103 ? 2.151 9.237 -25.059 1.00 62.97 103 LYS A CA 1
ATOM 805 C C . LYS A 1 103 ? 1.221 8.825 -23.907 1.00 62.97 103 LYS A C 1
ATOM 807 O O . LYS A 1 103 ? 0.863 9.659 -23.084 1.00 62.97 103 LYS A O 1
ATOM 812 N N . TYR A 1 104 ? 0.831 7.554 -23.863 1.00 66.88 104 TYR A N 1
ATOM 813 C CA . TYR A 1 104 ? -0.062 6.976 -22.874 1.00 66.88 104 TYR A CA 1
ATOM 814 C C . TYR A 1 104 ? 0.713 6.084 -21.904 1.00 66.88 104 TYR A C 1
ATOM 816 O O . TYR A 1 104 ? 1.542 5.266 -22.321 1.00 66.88 104 TYR A O 1
ATOM 824 N N . ARG A 1 105 ? 0.423 6.236 -20.607 1.00 75.12 105 ARG A N 1
ATOM 825 C CA . ARG A 1 105 ? 0.890 5.328 -19.556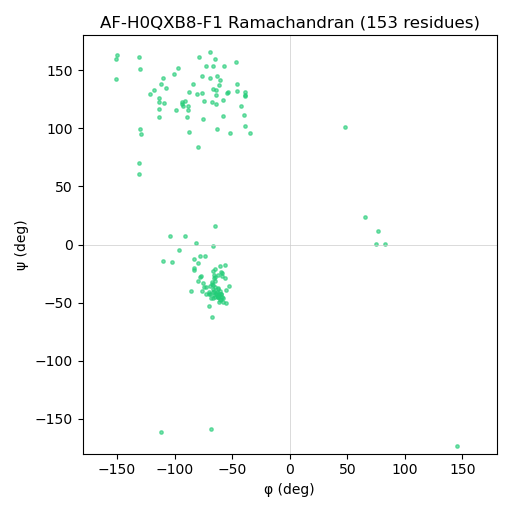 1.00 75.12 105 ARG A CA 1
ATOM 826 C C . ARG A 1 105 ? 0.234 3.958 -19.741 1.00 75.12 105 ARG A C 1
ATOM 828 O O . ARG A 1 105 ? -0.838 3.823 -20.328 1.00 75.12 105 ARG A O 1
ATOM 835 N N . THR A 1 106 ? 0.907 2.914 -19.266 1.00 86.25 106 THR A N 1
ATOM 836 C CA . THR A 1 106 ? 0.311 1.576 -19.240 1.00 86.25 106 THR A CA 1
ATOM 837 C C . THR A 1 106 ? -0.755 1.513 -18.149 1.00 86.25 106 THR A C 1
ATOM 839 O O . THR A 1 106 ? -0.633 2.174 -17.120 1.00 86.25 106 THR A O 1
ATOM 842 N N . ARG A 1 107 ? -1.749 0.631 -18.308 1.00 87.19 107 ARG A N 1
ATOM 843 C CA . ARG A 1 107 ? -2.776 0.394 -17.278 1.00 87.19 107 ARG A CA 1
ATOM 844 C C . ARG A 1 107 ? -2.172 0.082 -15.901 1.00 87.19 107 ARG A C 1
ATOM 846 O O . ARG A 1 107 ? -2.720 0.487 -14.883 1.00 87.19 107 ARG A O 1
ATOM 853 N N . THR A 1 108 ? -1.048 -0.637 -15.866 1.00 86.75 108 THR A N 1
ATOM 854 C CA . THR A 1 108 ? -0.314 -0.934 -14.626 1.00 86.75 108 THR A CA 1
ATOM 855 C C . THR A 1 108 ? 0.285 0.331 -14.016 1.00 86.75 108 THR A C 1
ATOM 857 O O . THR A 1 108 ? 0.101 0.568 -12.826 1.00 86.75 108 THR A O 1
ATOM 860 N N . ALA A 1 109 ? 0.937 1.174 -14.823 1.00 86.50 109 ALA A N 1
ATOM 861 C CA . ALA A 1 109 ? 1.498 2.438 -14.352 1.00 86.50 109 ALA A CA 1
ATOM 862 C C . ALA A 1 109 ? 0.408 3.399 -13.847 1.00 86.50 109 ALA A C 1
ATOM 864 O O . ALA A 1 109 ? 0.585 4.017 -12.799 1.00 86.50 109 ALA A O 1
ATOM 865 N N . ASP A 1 110 ? -0.735 3.477 -14.534 1.00 90.19 110 ASP A N 1
ATOM 866 C CA . ASP A 1 110 ? -1.889 4.268 -14.085 1.00 90.19 110 ASP A CA 1
ATOM 867 C C . ASP A 1 110 ? -2.462 3.737 -12.771 1.00 90.19 110 ASP A C 1
ATOM 869 O O . ASP A 1 110 ? -2.759 4.507 -11.857 1.00 90.19 110 ASP A O 1
ATOM 873 N N . LYS A 1 111 ? -2.562 2.410 -12.634 1.00 90.94 111 LYS A N 1
ATOM 874 C CA . LYS A 1 111 ? -3.011 1.760 -11.401 1.00 90.94 111 LYS A CA 1
ATOM 875 C C . LYS A 1 111 ? -2.071 2.053 -10.229 1.00 90.94 111 LYS A C 1
ATOM 877 O O . LYS A 1 111 ? -2.553 2.387 -9.149 1.00 90.94 111 LYS A O 1
ATOM 882 N N . HIS A 1 112 ? -0.756 1.965 -10.430 1.00 91.31 112 HIS A N 1
ATOM 883 C CA . HIS A 1 112 ? 0.231 2.282 -9.390 1.00 91.31 112 HIS A CA 1
ATOM 884 C C . HIS A 1 112 ? 0.170 3.768 -9.010 1.00 91.31 112 HIS A C 1
ATOM 886 O O . HIS A 1 112 ? 0.100 4.092 -7.826 1.00 91.31 112 HIS A O 1
ATOM 892 N N . ALA A 1 113 ? 0.099 4.670 -9.996 1.00 91.06 113 ALA A N 1
ATOM 893 C CA . ALA A 1 113 ? -0.014 6.108 -9.758 1.00 91.06 113 ALA A CA 1
ATOM 894 C C . ALA A 1 113 ? -1.297 6.471 -8.992 1.00 91.06 113 ALA A C 1
ATOM 896 O O . ALA A 1 113 ? -1.241 7.235 -8.027 1.00 91.06 113 ALA A O 1
ATOM 897 N N . ARG A 1 114 ? -2.442 5.875 -9.364 1.00 93.00 114 ARG A N 1
ATOM 898 C CA . ARG A 1 114 ? -3.711 6.031 -8.635 1.00 93.00 114 ARG A CA 1
ATOM 899 C C . ARG A 1 114 ? -3.545 5.648 -7.169 1.00 93.00 114 ARG A C 1
ATOM 901 O O . ARG A 1 114 ? -3.943 6.414 -6.296 1.00 93.00 114 ARG A O 1
ATOM 908 N N . ARG A 1 115 ? -2.964 4.477 -6.901 1.00 93.62 115 ARG A N 1
ATOM 909 C CA . ARG A 1 115 ? -2.784 3.967 -5.536 1.00 93.62 115 ARG A CA 1
ATOM 910 C C . ARG A 1 115 ? -1.820 4.793 -4.714 1.00 93.62 115 ARG A C 1
ATOM 912 O O . ARG A 1 115 ? -2.107 5.036 -3.551 1.00 93.62 115 ARG A O 1
ATOM 919 N N . ALA A 1 116 ? -0.714 5.243 -5.299 1.00 92.19 116 ALA A N 1
ATOM 920 C CA . ALA A 1 116 ? 0.220 6.134 -4.620 1.00 92.19 116 ALA A CA 1
ATOM 921 C C . ALA A 1 116 ? -0.490 7.420 -4.165 1.00 92.19 116 ALA A C 1
ATOM 923 O O . ALA A 1 116 ? -0.453 7.752 -2.981 1.00 92.19 116 ALA A O 1
ATOM 924 N N . ALA A 1 117 ? -1.232 8.065 -5.073 1.00 94.06 117 ALA A N 1
ATOM 925 C CA . ALA A 1 117 ? -2.016 9.256 -4.754 1.00 94.06 117 ALA A CA 1
ATOM 926 C C . ALA A 1 117 ? -3.114 8.976 -3.713 1.00 94.06 117 ALA A C 1
ATOM 928 O O . ALA A 1 117 ? -3.395 9.806 -2.853 1.00 94.06 117 ALA A O 1
ATOM 929 N N . GLU A 1 118 ? -3.751 7.808 -3.767 1.00 94.44 118 GLU A N 1
ATOM 930 C CA . GLU A 1 118 ? -4.777 7.421 -2.800 1.00 94.44 118 GLU A CA 1
ATOM 931 C C . GLU A 1 118 ? -4.203 7.139 -1.408 1.00 94.44 118 GLU A C 1
ATOM 933 O O . GLU A 1 118 ? -4.752 7.630 -0.424 1.00 94.44 118 GLU A O 1
ATOM 938 N N . ARG A 1 119 ? -3.063 6.441 -1.308 1.00 93.69 119 ARG A N 1
ATOM 939 C CA . ARG A 1 119 ? -2.334 6.264 -0.040 1.00 93.69 119 ARG A CA 1
ATOM 940 C C . ARG A 1 119 ? -1.953 7.613 0.554 1.00 93.69 119 ARG A C 1
ATOM 942 O O . ARG A 1 119 ? -2.179 7.831 1.740 1.00 93.69 119 ARG A O 1
ATOM 949 N N . GLU A 1 120 ? -1.423 8.525 -0.257 1.00 94.31 120 GLU A N 1
ATOM 950 C CA . GLU A 1 120 ? -1.062 9.873 0.187 1.00 94.31 120 GLU A CA 1
ATOM 951 C C . GLU A 1 120 ? -2.277 10.646 0.717 1.00 94.31 120 GLU A C 1
ATOM 953 O O . GLU A 1 120 ? -2.231 11.161 1.835 1.00 94.31 120 GLU A O 1
ATOM 958 N N . ARG A 1 121 ? -3.399 10.648 -0.018 1.00 93.81 121 ARG A N 1
ATOM 959 C CA . ARG A 1 121 ? -4.657 11.259 0.445 1.00 93.81 121 ARG A CA 1
ATOM 960 C C . ARG A 1 121 ? -5.151 10.641 1.751 1.00 93.81 121 ARG A C 1
ATOM 962 O O . ARG A 1 121 ? -5.507 11.374 2.671 1.00 93.81 121 ARG A O 1
ATOM 969 N N . ASN A 1 122 ? -5.138 9.315 1.859 1.00 92.38 122 ASN A N 1
ATOM 970 C CA . ASN A 1 122 ? -5.599 8.605 3.051 1.00 92.38 122 ASN A CA 1
ATOM 971 C C . ASN A 1 122 ? -4.702 8.897 4.261 1.00 92.38 122 ASN A C 1
ATOM 973 O O . ASN A 1 122 ? -5.206 9.106 5.363 1.00 92.38 122 ASN A O 1
ATOM 977 N N . ARG A 1 123 ? -3.380 8.972 4.068 1.00 92.44 123 ARG A N 1
ATOM 978 C CA . ARG A 1 123 ? -2.431 9.404 5.107 1.00 92.44 123 ARG A CA 1
ATOM 979 C C . ARG A 1 123 ? -2.715 10.839 5.541 1.00 92.44 123 ARG A C 1
ATOM 981 O O . ARG A 1 123 ? -2.860 11.082 6.734 1.00 92.44 123 ARG A O 1
ATOM 988 N N . ALA A 1 124 ? -2.866 11.766 4.596 1.00 92.38 124 ALA A N 1
ATOM 989 C CA . ALA A 1 124 ? -3.162 13.165 4.893 1.00 92.38 124 ALA A CA 1
ATOM 990 C C . ALA A 1 124 ? -4.481 13.332 5.668 1.00 92.38 124 ALA A C 1
ATOM 992 O O . ALA A 1 124 ? -4.524 14.078 6.645 1.00 92.38 124 ALA A O 1
ATOM 993 N N . ALA A 1 125 ? -5.531 12.600 5.2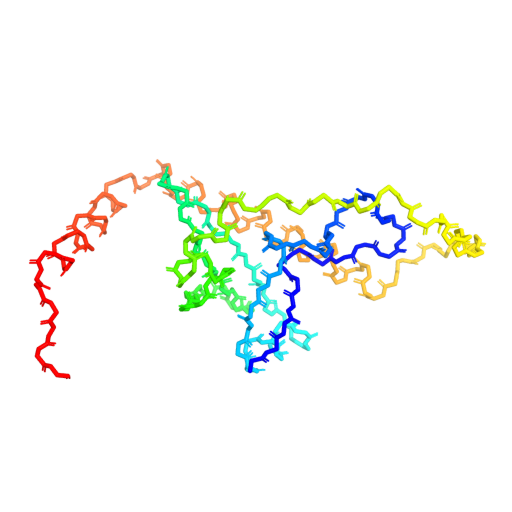81 1.00 90.00 125 ALA A N 1
ATOM 994 C CA . ALA A 1 125 ? -6.818 12.609 5.972 1.00 90.00 125 ALA A CA 1
ATOM 995 C C . ALA A 1 125 ? -6.701 12.103 7.419 1.00 90.00 125 ALA A C 1
ATOM 997 O O . ALA A 1 125 ? -7.207 12.749 8.334 1.00 90.00 125 ALA A O 1
ATOM 998 N N . ARG A 1 126 ? -5.974 11.000 7.648 1.00 88.50 126 ARG A N 1
ATOM 999 C CA . ARG A 1 126 ? -5.723 10.478 9.003 1.00 88.50 126 ARG A CA 1
ATOM 1000 C C . ARG A 1 126 ? -4.940 11.462 9.867 1.00 88.50 126 ARG A C 1
ATOM 1002 O O . ARG A 1 126 ? -5.283 11.668 11.025 1.00 88.50 126 ARG A O 1
ATOM 1009 N N . GLU A 1 127 ? -3.899 12.083 9.320 1.00 88.38 127 GLU A N 1
ATOM 1010 C CA . GLU A 1 127 ? -3.113 13.077 10.058 1.00 88.38 127 GLU A CA 1
ATOM 1011 C C . GLU A 1 127 ? -3.931 14.340 10.374 1.00 88.38 127 GLU A C 1
ATOM 1013 O O . GLU A 1 127 ? -3.779 14.923 11.448 1.00 88.38 127 GLU A O 1
ATOM 1018 N N . ALA A 1 128 ? -4.836 14.752 9.483 1.00 87.69 128 ALA A N 1
ATOM 1019 C CA . ALA A 1 128 ? -5.778 15.834 9.758 1.00 87.69 128 ALA A CA 1
ATOM 1020 C C . ALA A 1 128 ? -6.770 15.467 10.877 1.00 87.69 128 ALA A C 1
ATOM 1022 O O . ALA A 1 128 ? -6.978 16.273 11.783 1.00 87.69 128 ALA A O 1
ATOM 1023 N N . ASP A 1 129 ? -7.323 14.252 10.863 1.00 84.94 129 ASP A N 1
ATOM 1024 C CA . ASP A 1 129 ? -8.236 13.766 11.906 1.00 84.94 129 ASP A CA 1
ATOM 1025 C C . ASP A 1 129 ? -7.555 13.700 13.284 1.00 84.94 129 ASP A C 1
ATOM 1027 O O . ASP A 1 129 ? -8.068 14.251 14.259 1.00 84.94 129 ASP A O 1
ATOM 1031 N N . LYS A 1 130 ? -6.325 13.165 13.357 1.00 80.94 130 LYS A N 1
ATOM 1032 C CA . LYS A 1 130 ? -5.509 13.171 14.588 1.00 80.94 130 LYS A CA 1
ATOM 1033 C C . LYS A 1 130 ? -5.302 14.581 15.153 1.00 80.94 130 LYS A C 1
ATOM 1035 O O . LYS A 1 130 ? -5.331 14.762 16.370 1.00 80.94 130 LYS A O 1
ATOM 1040 N N . ARG A 1 131 ? -5.088 15.582 14.287 1.00 74.69 131 ARG A N 1
ATOM 1041 C CA . ARG A 1 131 ? -4.924 16.992 14.694 1.00 74.69 131 ARG A CA 1
ATOM 1042 C C . ARG A 1 131 ? -6.223 17.602 15.211 1.00 74.69 131 ARG A C 1
ATOM 1044 O O . ARG A 1 131 ? -6.187 18.358 16.178 1.00 74.69 131 ARG A O 1
ATOM 1051 N N . LEU A 1 132 ? -7.348 17.300 14.564 1.00 71.88 132 LEU A N 1
ATOM 1052 C CA . LEU A 1 132 ? -8.660 17.847 14.917 1.00 71.88 132 LEU A CA 1
ATOM 1053 C C . LEU A 1 132 ? -9.267 17.165 16.149 1.00 71.88 132 LEU A C 1
ATOM 1055 O O . LEU A 1 132 ? -10.027 17.802 16.877 1.00 71.88 132 LEU A O 1
ATOM 1059 N N . ASN A 1 133 ? -8.910 15.906 16.421 1.00 62.44 133 ASN A N 1
ATOM 1060 C CA . ASN A 1 133 ? -9.496 15.120 17.504 1.00 62.44 133 ASN A CA 1
ATOM 1061 C C . ASN A 1 133 ? -8.459 14.417 18.414 1.00 62.44 133 ASN A C 1
ATOM 1063 O O . ASN A 1 133 ? -8.472 13.191 18.571 1.00 62.44 133 ASN A O 1
ATOM 1067 N N . PRO A 1 134 ? -7.577 15.173 19.097 1.00 57.72 134 PRO A N 1
ATOM 1068 C CA . PRO A 1 134 ? -6.472 14.598 19.870 1.00 57.72 134 PRO A CA 1
ATOM 1069 C C . PRO A 1 134 ? -6.924 13.786 21.101 1.00 57.72 134 PRO A C 1
ATOM 1071 O O . PRO A 1 134 ? -6.192 12.921 21.578 1.00 57.72 134 PRO A O 1
ATOM 1074 N N . LYS A 1 135 ? -8.135 14.031 21.630 1.00 46.62 135 LYS A N 1
ATOM 1075 C CA . LYS A 1 135 ? -8.643 13.385 22.860 1.00 46.62 135 LYS A CA 1
ATOM 1076 C C . LYS A 1 135 ? -9.250 11.995 22.634 1.00 46.62 135 LYS A C 1
ATOM 1078 O O . LYS A 1 135 ? -9.314 11.212 23.581 1.00 46.62 135 LYS A O 1
ATOM 1083 N N . VAL A 1 136 ? -9.688 11.671 21.414 1.00 52.66 136 VAL A N 1
ATOM 1084 C CA . VAL A 1 136 ? -10.222 10.335 21.083 1.00 52.66 136 VAL A CA 1
ATOM 1085 C C . VAL A 1 136 ? -9.089 9.319 20.945 1.00 52.66 136 VAL A C 1
ATOM 1087 O O . VAL A 1 136 ? -9.187 8.227 21.499 1.00 52.66 136 VAL A O 1
ATOM 1090 N N . VAL A 1 137 ? -7.967 9.714 20.336 1.00 50.00 137 VAL A N 1
ATOM 1091 C CA . VAL A 1 137 ? -6.769 8.866 20.202 1.00 50.00 137 VAL A CA 1
ATOM 1092 C C . VAL A 1 137 ? -6.203 8.478 21.573 1.00 50.00 137 VAL A C 1
ATOM 1094 O O . VAL A 1 137 ? -5.902 7.310 21.804 1.00 50.00 137 VAL A O 1
ATOM 1097 N N . GLN A 1 138 ? -6.146 9.416 22.529 1.00 40.03 138 GLN A N 1
ATOM 1098 C CA . GLN A 1 138 ? -5.691 9.107 23.892 1.00 40.03 138 GLN A CA 1
ATOM 1099 C C . GLN A 1 138 ? -6.613 8.131 24.641 1.00 40.03 138 GLN A C 1
ATOM 1101 O O . GLN A 1 138 ? -6.124 7.339 25.443 1.00 40.03 138 GLN A O 1
ATOM 1106 N N . ARG A 1 139 ? -7.929 8.144 24.381 1.00 43.56 139 ARG A N 1
ATOM 1107 C CA . ARG A 1 139 ? -8.866 7.179 24.985 1.00 43.56 139 ARG A CA 1
ATOM 1108 C C . ARG A 1 139 ? -8.727 5.774 24.405 1.00 43.56 139 ARG A C 1
ATOM 1110 O O . ARG A 1 139 ? -8.855 4.825 25.166 1.00 43.56 139 ARG A O 1
ATOM 1117 N N . ILE A 1 140 ? -8.457 5.644 23.104 1.00 48.75 140 ILE A N 1
ATOM 1118 C CA . ILE A 1 140 ? -8.251 4.339 22.451 1.00 48.75 140 ILE A CA 1
ATOM 1119 C C . ILE A 1 140 ? -6.944 3.708 22.945 1.00 48.75 140 ILE A C 1
ATOM 1121 O O . ILE A 1 140 ? -6.958 2.574 23.404 1.00 48.75 140 ILE A O 1
ATOM 1125 N N . ILE A 1 141 ? -5.853 4.481 22.999 1.00 51.56 141 ILE A N 1
ATOM 1126 C CA . ILE A 1 141 ? -4.564 4.010 23.541 1.00 51.56 141 ILE A CA 1
ATOM 1127 C C . ILE A 1 141 ? -4.694 3.595 25.017 1.00 51.56 141 ILE A C 1
ATOM 1129 O O . ILE A 1 141 ? -4.141 2.580 25.430 1.00 51.56 141 ILE A O 1
ATOM 1133 N N . ALA A 1 142 ? -5.451 4.348 25.825 1.00 45.41 142 ALA A N 1
ATOM 1134 C CA . ALA A 1 142 ? -5.704 3.985 27.220 1.00 45.41 142 ALA A CA 1
ATOM 1135 C C . ALA A 1 142 ? -6.571 2.719 27.366 1.00 45.41 142 ALA A C 1
ATOM 1137 O O . ALA A 1 142 ? -6.391 1.975 28.327 1.00 45.41 142 ALA A O 1
ATOM 1138 N N . ALA A 1 143 ? -7.495 2.472 26.432 1.00 47.00 143 ALA A N 1
ATOM 1139 C CA . ALA A 1 143 ? -8.327 1.273 26.420 1.00 47.00 143 ALA A CA 1
ATOM 1140 C C . ALA A 1 143 ? -7.527 0.024 26.011 1.00 47.00 143 ALA A C 1
ATOM 1142 O O . ALA A 1 143 ? -7.636 -0.990 26.694 1.00 47.00 143 ALA A O 1
ATOM 1143 N N . ASP A 1 144 ? -6.664 0.118 24.993 1.00 45.50 144 ASP A N 1
ATOM 1144 C CA . ASP A 1 144 ? -5.796 -0.991 24.562 1.00 45.50 144 ASP A CA 1
ATOM 1145 C C . ASP A 1 144 ? -4.735 -1.342 25.619 1.00 45.50 144 ASP A C 1
ATOM 1147 O O . ASP A 1 144 ? -4.474 -2.516 25.880 1.00 45.50 144 ASP A O 1
ATOM 1151 N N . LEU A 1 145 ? -4.164 -0.344 26.307 1.00 50.81 145 LEU A N 1
ATOM 1152 C CA . LEU A 1 145 ? -3.256 -0.579 27.440 1.00 50.81 145 LEU A CA 1
ATOM 1153 C C . LEU A 1 145 ? -3.975 -1.195 28.651 1.00 50.81 145 LEU A C 1
ATOM 1155 O O . LEU A 1 145 ? -3.388 -1.999 29.377 1.00 50.81 145 LEU A O 1
ATOM 1159 N N . ALA A 1 146 ? -5.241 -0.836 28.878 1.00 51.81 146 ALA A N 1
ATOM 1160 C CA . ALA A 1 146 ? -6.058 -1.449 29.920 1.00 51.81 146 ALA A CA 1
ATOM 1161 C C . ALA A 1 146 ? -6.412 -2.908 29.590 1.00 51.81 146 ALA A C 1
ATOM 1163 O O . ALA A 1 146 ? -6.427 -3.734 30.504 1.00 51.81 146 ALA A O 1
ATOM 1164 N N . ASP A 1 147 ? -6.644 -3.239 28.317 1.00 47.69 147 ASP A N 1
ATOM 1165 C CA . ASP A 1 147 ? -6.930 -4.611 27.883 1.00 47.69 147 ASP A CA 1
ATOM 1166 C C . ASP A 1 147 ? -5.669 -5.490 27.893 1.00 47.69 147 ASP A C 1
ATOM 1168 O O . ASP A 1 147 ? -5.715 -6.614 28.377 1.00 47.69 147 ASP A O 1
ATOM 1172 N N . ALA A 1 148 ? -4.499 -4.945 27.533 1.00 50.41 148 ALA A N 1
ATOM 1173 C CA . ALA A 1 148 ? -3.210 -5.635 27.672 1.00 50.41 148 ALA A CA 1
ATOM 1174 C C . ALA A 1 148 ? -2.813 -5.923 29.139 1.00 50.41 148 ALA A C 1
ATOM 1176 O O . ALA A 1 148 ? -2.000 -6.809 29.402 1.00 50.41 148 ALA A O 1
ATOM 1177 N N . SER A 1 149 ? -3.382 -5.194 30.111 1.00 51.53 149 SER A N 1
ATOM 1178 C CA . SER A 1 149 ? -3.191 -5.455 31.550 1.00 51.53 149 SER A CA 1
ATOM 1179 C C . SER A 1 149 ? -4.113 -6.543 32.116 1.00 51.53 149 SER A C 1
ATOM 1181 O O . SER A 1 149 ? -3.899 -7.023 33.233 1.00 51.53 149 SER A O 1
ATOM 1183 N N . ARG A 1 150 ? -5.138 -6.953 31.358 1.00 53.50 150 ARG A N 1
ATOM 1184 C CA . ARG A 1 150 ? -5.980 -8.102 31.684 1.00 53.50 150 ARG A CA 1
ATOM 1185 C C . ARG A 1 150 ? -5.280 -9.310 31.080 1.00 53.50 150 ARG A C 1
ATOM 1187 O O . ARG A 1 150 ? -5.349 -9.521 29.879 1.00 53.50 150 ARG A O 1
ATOM 1194 N N . GLY A 1 151 ? -4.516 -10.021 31.911 1.00 46.12 151 GLY A N 1
ATOM 1195 C CA . GLY A 1 151 ? -3.703 -11.165 31.492 1.00 46.12 151 GLY A CA 1
ATOM 1196 C C . GLY A 1 151 ? -4.450 -12.153 30.589 1.00 46.12 151 GLY A C 1
ATOM 1197 O O . GLY A 1 151 ? -5.680 -12.200 30.602 1.00 46.12 151 GLY A O 1
ATOM 1198 N N . GLU A 1 152 ? -3.675 -12.916 29.809 1.00 46.12 152 GLU A N 1
ATOM 1199 C CA . GLU A 1 152 ? -4.169 -13.862 28.800 1.00 46.12 152 GLU A CA 1
ATOM 1200 C C . GLU A 1 152 ? -5.427 -14.618 29.267 1.00 46.12 152 GLU A C 1
ATOM 1202 O O . GLU A 1 152 ? -5.443 -15.154 30.384 1.00 46.12 152 GLU A O 1
ATOM 1207 N N . PRO A 1 153 ? -6.491 -14.680 28.440 1.00 48.31 153 PRO A N 1
ATOM 1208 C CA . PRO A 1 153 ? -7.639 -15.509 28.762 1.00 48.31 153 PRO A CA 1
ATOM 1209 C C . PRO A 1 153 ? -7.183 -16.972 28.871 1.00 48.31 153 PRO A C 1
ATOM 1211 O O . PRO A 1 153 ? -6.329 -17.409 28.097 1.00 48.31 153 PRO A O 1
ATOM 1214 N N . PRO A 1 154 ? -7.722 -17.744 29.826 1.00 47.19 154 PRO A N 1
ATOM 1215 C CA . PRO A 1 154 ? -7.310 -19.125 29.992 1.00 47.19 154 PRO A CA 1
ATOM 1216 C C . PRO A 1 154 ? -7.757 -19.973 28.786 1.00 47.19 154 PRO A C 1
ATOM 1218 O O . PRO A 1 154 ? -8.957 -20.096 28.541 1.00 47.19 154 PRO A O 1
ATOM 1221 N N . PHE A 1 155 ? -6.754 -20.603 28.155 1.00 44.44 155 PHE A N 1
ATOM 1222 C CA . PHE A 1 155 ? -6.766 -21.679 27.142 1.00 44.44 155 PHE A CA 1
ATOM 1223 C C . PHE A 1 155 ? -7.051 -21.304 25.681 1.00 44.44 155 PHE A C 1
ATOM 1225 O O . PHE A 1 155 ? -8.181 -20.884 25.350 1.00 44.44 155 PHE A O 1
#

Solvent-accessible surface area (backbone atoms only — not comparable to full-atom values): 9514 Å² total; per-residue (Å²): 113,45,81,46,58,65,44,69,63,37,86,88,44,76,82,82,41,31,57,98,43,72,90,31,33,32,58,29,52,67,64,61,44,46,39,37,77,77,49,72,33,45,60,49,75,46,72,44,97,87,70,49,58,46,27,35,38,30,42,79,86,66,52,78,43,79,44,96,54,33,61,48,47,87,83,38,60,75,57,77,76,61,77,87,70,77,68,78,72,80,67,80,70,74,72,75,75,84,66,77,80,61,98,63,79,51,74,67,57,49,52,52,52,52,48,54,54,47,51,52,51,54,50,52,51,50,55,49,48,50,70,77,42,59,70,58,57,56,52,52,56,54,48,54,55,54,51,70,68,53,66,83,78,89,129

Radius of gyration: 18.97 Å; Cα contacts (8 Å, |Δi|>4): 140; chains: 1; bounding box: 42×40×60 Å

Secondary structure (DSSP, 8-state):
-EEEESS---SS-TTSS--SSTTTEEEE-HHHHHHHHHSS-EEEEEE-TTS-EEEEEE-TT--EEE-S--SSTTT-GGGGG---PPPS-SS-----------SS--HHHHHHHHHHHHHHHHHHHHHHHHHH-HHHHHHHHHHHHHHHTS-----

Mean predicted aligned error: 12.26 Å

Organism: NCBI:txid1077974

pLDDT: mean 74.85, std 16.19, range [40.03, 94.44]

Sequence (155 aa):
CDLDHWIEFDHADTSAGGQTDPGNLGAKDRFAHNRKTHGDWVDDLIVEPDGHVRPIFITSDGVVIEGRAGPGLDLFPGLRRYRFVSPEAAVRRKPPEERTPTKYRTRTADKHARRAAERERNRAAREADKRLNPKVVQRIIAADLADASRGEPPF